Protein AF-A0A2M8Q1V2-F1 (afdb_monomer)

Foldseek 3Di:
DKAKEKEWEADPVGIDIDIDIDDPVPDDDHPPPADKDWDWDDQPNGIYIYIYHPVDDPVRSVVVVVVCVVVVVPVD

Sequence (76 aa):
MEYAWLVFYQMPEGIHYTHGWGQLSELPRIPNGTIPEYFEIQWHHINIQCIYDTQITKENALFLAQAICEDGIFDN

Mean predicted aligned error: 4.64 Å

pLDDT: mean 86.13, std 10.2, range [57.12, 96.69]

Nearest PDB structures (foldseek):
  8zps-assembly1_A  TM=5.260E-01  e=1.199E+00  Homo sapiens
  8jir-assembly1_A  TM=5.919E-01  e=2.415E+00  Homo sapiens
  6zga-assembly1_G  TM=4.076E-01  e=1.872E+00  Saccharomyces cerevisiae
  9epp-assembly1_A  TM=5.395E-01  e=3.115E+00  Homo sapiens
  7v4j-assembly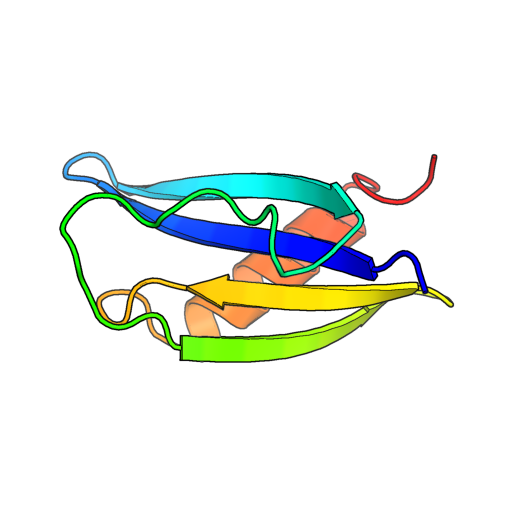1_A  TM=3.263E-01  e=5.523E+00  Camellia sinensis

Radius of gyration: 11.74 Å; Cα contacts (8 Å, |Δi|>4): 114; chains: 1; bounding box: 33×26×27 Å

Secondary structure (DSSP, 8-state):
--EEEEEEEEETTEEEEEEEEE-GGGPPPPTT----EEEEEEETTEEEEEEE-TTS-HHHHHHHHHHHHHTTTT--

Solvent-accessible surface area 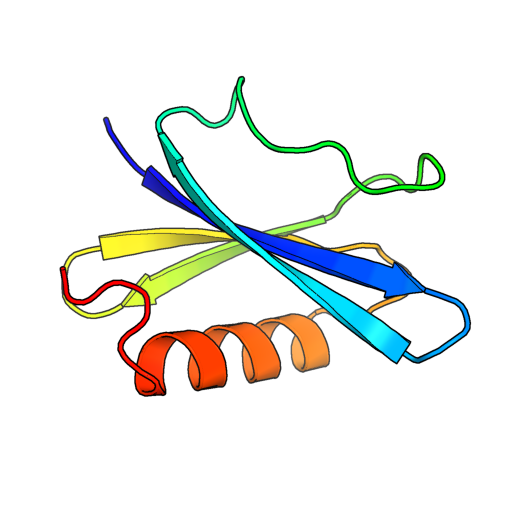(backbone atoms only — not comparable to full-atom values): 4739 Å² total; per-residue (Å²): 125,80,32,39,38,37,41,37,36,78,50,100,92,43,81,46,73,52,73,54,75,40,57,79,92,70,58,84,76,65,82,88,75,60,74,66,47,73,52,76,49,76,53,98,92,42,56,31,44,38,35,32,32,68,92,50,53,70,67,58,54,49,52,52,52,50,52,48,53,75,71,47,76,77,74,121

Structure (mmCIF, N/CA/C/O backbone):
data_AF-A0A2M8Q1V2-F1
#
_entry.id   AF-A0A2M8Q1V2-F1
#
loop_
_atom_site.group_PDB
_atom_site.id
_atom_site.type_symbol
_atom_site.label_atom_id
_atom_site.label_alt_id
_atom_site.label_comp_id
_atom_site.label_asym_id
_atom_site.label_entity_id
_atom_site.label_seq_id
_atom_site.pdbx_PDB_ins_code
_atom_site.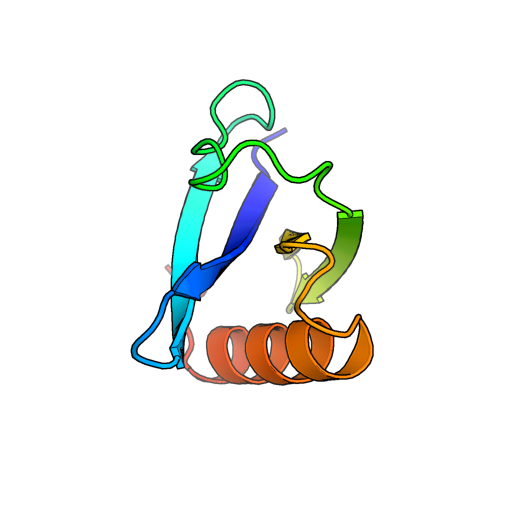Cartn_x
_atom_site.Cartn_y
_atom_site.Cartn_z
_atom_site.occupancy
_atom_site.B_iso_or_equiv
_atom_site.auth_seq_id
_atom_site.auth_comp_id
_atom_site.auth_asym_id
_atom_site.auth_atom_id
_atom_site.pdbx_PDB_model_num
ATOM 1 N N . MET A 1 1 ? 13.667 10.531 -9.320 1.00 57.12 1 MET A N 1
ATOM 2 C CA . MET A 1 1 ? 13.615 9.078 -9.077 1.00 57.12 1 MET A CA 1
ATOM 3 C C . MET A 1 1 ? 12.166 8.686 -9.222 1.00 57.12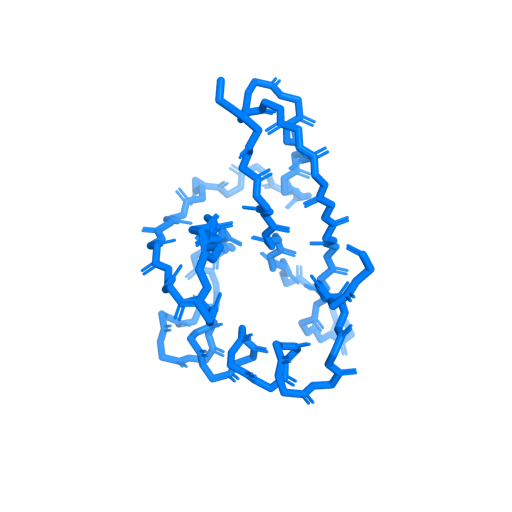 1 MET A C 1
ATOM 5 O O . MET A 1 1 ? 11.339 9.304 -8.564 1.00 57.12 1 MET A O 1
ATOM 9 N N . GLU A 1 2 ? 11.869 7.797 -10.161 1.00 67.12 2 GLU A N 1
ATOM 10 C CA . GLU A 1 2 ? 10.532 7.225 -10.313 1.00 67.12 2 GLU A CA 1
ATOM 11 C C . GLU A 1 2 ? 10.368 6.152 -9.239 1.00 67.12 2 GLU A C 1
ATOM 13 O O . GLU A 1 2 ? 11.232 5.287 -9.099 1.00 67.12 2 GLU A O 1
ATOM 18 N N . TYR A 1 3 ? 9.308 6.261 -8.443 1.00 78.44 3 TYR A N 1
ATOM 19 C CA . TYR A 1 3 ? 8.943 5.249 -7.461 1.00 78.44 3 TYR A CA 1
ATOM 20 C C . TYR A 1 3 ? 7.663 4.566 -7.929 1.00 78.44 3 TYR A C 1
ATOM 22 O O . TYR A 1 3 ? 6.765 5.216 -8.476 1.00 78.44 3 TYR A O 1
ATOM 30 N N . ALA A 1 4 ? 7.586 3.260 -7.701 1.00 90.69 4 ALA A N 1
ATOM 31 C CA . ALA A 1 4 ? 6.313 2.566 -7.711 1.00 90.69 4 ALA A CA 1
ATOM 32 C C . ALA A 1 4 ? 5.576 2.900 -6.412 1.00 90.69 4 ALA A C 1
ATOM 34 O O . ALA A 1 4 ? 6.189 3.117 -5.362 1.00 90.69 4 ALA A O 1
ATOM 35 N N . TRP A 1 5 ? 4.254 2.946 -6.466 1.00 91.94 5 TRP A N 1
ATOM 36 C CA . TRP A 1 5 ? 3.448 3.198 -5.283 1.00 91.94 5 TRP A CA 1
ATOM 37 C C . TRP A 1 5 ? 2.178 2.356 -5.275 1.00 91.94 5 TRP A C 1
ATOM 39 O O . TRP A 1 5 ? 1.611 2.020 -6.317 1.00 91.94 5 TRP A O 1
ATOM 49 N N . LEU A 1 6 ? 1.736 2.035 -4.061 1.00 92.88 6 LEU A N 1
ATOM 50 C CA . LEU A 1 6 ? 0.489 1.348 -3.751 1.00 92.88 6 LEU A CA 1
ATOM 51 C C . LEU A 1 6 ? -0.271 2.168 -2.719 1.00 92.88 6 LEU A C 1
ATOM 53 O O . LEU A 1 6 ? 0.294 2.546 -1.696 1.00 92.88 6 LEU A O 1
ATOM 57 N N . VAL A 1 7 ? -1.550 2.422 -2.969 1.00 92.06 7 VAL A N 1
ATOM 58 C CA . VAL A 1 7 ? -2.431 3.120 -2.031 1.00 92.06 7 VAL A CA 1
ATOM 59 C C . VAL A 1 7 ? -3.598 2.214 -1.683 1.00 92.06 7 VAL A C 1
ATOM 61 O O . VAL A 1 7 ? -4.338 1.816 -2.576 1.00 92.06 7 VAL A O 1
ATOM 64 N N . PHE A 1 8 ? -3.779 1.933 -0.397 1.00 92.38 8 PHE A N 1
ATOM 65 C CA . PHE A 1 8 ? -4.869 1.141 0.164 1.00 92.38 8 PHE A CA 1
ATOM 66 C C . PHE A 1 8 ? -5.837 2.038 0.929 1.00 92.38 8 PHE A C 1
ATOM 68 O O . PHE A 1 8 ? -5.419 2.892 1.710 1.00 92.38 8 PHE A O 1
ATOM 75 N N . TYR A 1 9 ? -7.137 1.834 0.752 1.00 90.69 9 TYR A N 1
ATOM 76 C CA . TYR A 1 9 ? -8.148 2.621 1.449 1.00 90.69 9 TYR A CA 1
ATOM 77 C C . TYR A 1 9 ? -9.397 1.804 1.768 1.00 90.69 9 TYR A C 1
ATOM 79 O O . TYR A 1 9 ? -9.776 0.893 1.029 1.00 90.69 9 TYR A O 1
ATOM 87 N N . GLN A 1 10 ? -10.020 2.120 2.905 1.00 89.12 10 GLN A N 1
ATOM 88 C CA . GLN A 1 10 ? -11.206 1.427 3.393 1.00 89.12 10 GLN A CA 1
ATOM 89 C C . GLN A 1 10 ? -12.468 2.060 2.796 1.00 89.12 10 GLN A C 1
ATOM 91 O O . GLN A 1 10 ? -12.715 3.255 2.954 1.00 89.12 10 GLN A O 1
ATOM 96 N N . MET A 1 11 ? -13.291 1.235 2.158 1.00 88.06 11 MET A N 1
ATOM 97 C CA . MET A 1 11 ? -14.640 1.567 1.699 1.00 88.06 11 MET A CA 1
ATOM 98 C C . MET A 1 11 ? -15.671 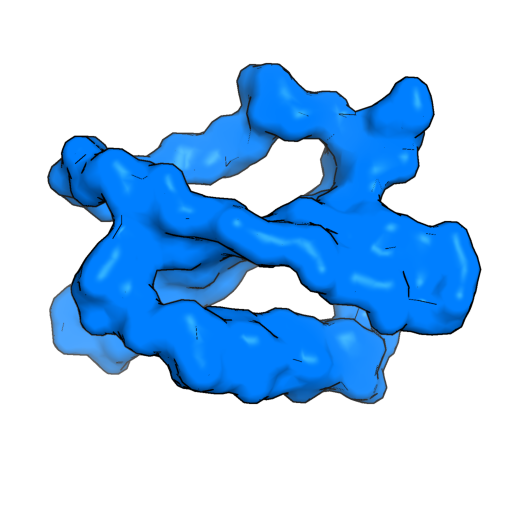0.720 2.470 1.00 88.06 11 MET A C 1
ATOM 100 O O . MET A 1 11 ? -15.294 -0.287 3.083 1.00 88.06 11 MET A O 1
ATOM 104 N N . PRO A 1 12 ? -16.967 1.090 2.479 1.00 88.94 12 PRO A N 1
ATOM 105 C CA . PRO A 1 12 ? -18.015 0.297 3.133 1.00 88.94 12 PRO A CA 1
ATOM 106 C C . PRO A 1 12 ? -18.066 -1.175 2.691 1.00 88.94 12 PRO A C 1
ATOM 108 O O . PRO A 1 12 ? -18.406 -2.050 3.482 1.00 88.94 12 PRO A O 1
ATOM 111 N N . GLU A 1 13 ? -17.718 -1.445 1.436 1.00 90.81 13 GLU A N 1
ATOM 112 C CA . GLU A 1 13 ? -17.698 -2.769 0.813 1.00 90.81 13 GLU A CA 1
ATOM 113 C C . GLU A 1 13 ? -16.413 -3.579 1.075 1.00 90.81 13 GLU A C 1
ATOM 115 O O . GLU A 1 13 ? -16.407 -4.788 0.840 1.00 90.81 13 GLU A O 1
ATOM 120 N N . GLY A 1 14 ? -15.338 -2.956 1.574 1.00 90.94 14 GLY A N 1
ATOM 121 C CA . GLY A 1 14 ? -14.059 -3.628 1.816 1.00 90.94 14 GLY A CA 1
ATOM 122 C C . GLY A 1 14 ? -12.829 -2.737 1.629 1.00 90.94 14 GLY A C 1
ATOM 123 O O . GLY A 1 14 ? -12.925 -1.513 1.564 1.00 90.94 14 GLY A O 1
ATOM 124 N N . ILE A 1 15 ? -11.652 -3.365 1.564 1.00 91.56 15 ILE A N 1
ATOM 125 C CA . ILE A 1 15 ? -10.386 -2.682 1.269 1.00 91.56 15 ILE A CA 1
ATOM 126 C C . ILE A 1 15 ? -10.214 -2.599 -0.246 1.00 91.56 15 ILE A C 1
ATOM 128 O O . ILE A 1 15 ? -10.287 -3.610 -0.942 1.00 91.56 15 ILE A O 1
ATOM 132 N N . HIS A 1 16 ? -9.943 -1.397 -0.741 1.00 91.94 16 HIS A N 1
ATOM 133 C CA . HIS A 1 16 ? -9.629 -1.130 -2.139 1.00 91.94 16 HIS A CA 1
ATOM 134 C C . HIS A 1 16 ? -8.187 -0.661 -2.271 1.00 91.94 16 HIS A C 1
ATOM 136 O O . HIS A 1 16 ? -7.592 -0.176 -1.304 1.00 91.94 16 HIS A O 1
ATOM 142 N N . TYR A 1 17 ? -7.632 -0.786 -3.476 1.00 92.06 17 TYR A N 1
ATOM 143 C CA . TYR A 1 17 ? -6.308 -0.264 -3.768 1.00 92.06 17 TYR A CA 1
ATOM 144 C C . TYR A 1 17 ? -6.218 0.383 -5.148 1.00 92.06 17 TYR A C 1
ATOM 146 O O . TYR A 1 17 ? -6.993 0.085 -6.056 1.00 92.06 17 TYR A O 1
ATOM 154 N N . THR A 1 18 ? -5.237 1.266 -5.290 1.00 91.06 18 THR A N 1
ATOM 155 C CA . THR A 1 18 ? -4.775 1.809 -6.568 1.00 91.06 18 THR A CA 1
ATOM 156 C C . THR A 1 18 ? -3.252 1.788 -6.596 1.00 91.06 18 THR A C 1
ATOM 158 O O . THR A 1 18 ? -2.603 1.862 -5.552 1.00 91.06 18 THR A O 1
ATOM 161 N N . HIS A 1 19 ? -2.676 1.683 -7.788 1.00 92.00 19 HIS A N 1
ATOM 162 C CA . HIS A 1 19 ? -1.237 1.555 -7.983 1.00 92.00 19 HIS A CA 1
ATOM 163 C C . HIS A 1 19 ? -0.759 2.436 -9.136 1.00 92.00 19 HIS A C 1
ATOM 165 O O . HIS A 1 19 ? -1.556 2.864 -9.974 1.00 92.00 19 HIS A O 1
ATOM 171 N N . GLY A 1 20 ? 0.543 2.690 -9.190 1.00 89.88 20 GLY A N 1
ATOM 172 C CA . GLY A 1 20 ? 1.132 3.413 -10.303 1.00 89.88 20 GLY A CA 1
ATOM 173 C C . GLY A 1 20 ? 2.622 3.660 -10.147 1.00 89.88 20 GLY A C 1
ATOM 174 O O . GLY A 1 20 ? 3.274 3.156 -9.232 1.00 89.88 20 GLY A O 1
ATOM 175 N N . TRP A 1 21 ? 3.131 4.458 -11.078 1.00 89.44 21 TRP A N 1
ATOM 176 C CA . TRP A 1 21 ? 4.513 4.909 -11.153 1.00 89.44 21 TRP A CA 1
ATOM 177 C C . TRP A 1 21 ? 4.525 6.434 -11.147 1.00 89.44 21 TRP A C 1
ATOM 179 O O . TRP A 1 21 ? 3.637 7.053 -11.733 1.00 89.44 21 TRP A O 1
ATOM 189 N N . GLY A 1 22 ? 5.505 7.053 -10.493 1.00 83.75 22 GLY A N 1
ATOM 190 C CA . GLY A 1 22 ? 5.688 8.502 -10.581 1.00 83.75 22 GLY A CA 1
ATOM 191 C C . GLY A 1 22 ? 6.259 9.133 -9.322 1.00 83.75 22 GLY A C 1
ATOM 192 O O . GLY A 1 22 ? 6.910 8.475 -8.505 1.00 83.75 22 GLY A O 1
ATOM 193 N N . GLN A 1 23 ? 6.048 10.443 -9.186 1.00 72.81 23 GLN A N 1
ATOM 194 C CA . GLN A 1 23 ? 6.478 11.182 -8.006 1.00 72.81 23 GLN A CA 1
ATOM 195 C C . GLN A 1 23 ? 5.435 11.098 -6.894 1.00 72.81 23 GLN A C 1
ATOM 197 O O . GLN A 1 23 ? 4.232 11.154 -7.124 1.00 72.81 23 GLN A O 1
ATOM 202 N N . LEU A 1 24 ? 5.909 11.067 -5.651 1.00 65.94 24 LEU A N 1
ATOM 203 C CA . LEU A 1 24 ? 5.052 11.013 -4.464 1.00 65.94 24 LEU A CA 1
ATOM 204 C C . LEU A 1 24 ? 4.138 12.236 -4.316 1.00 65.94 24 LEU A C 1
ATOM 206 O O . LEU A 1 24 ? 3.068 12.164 -3.725 1.00 65.94 24 LEU A O 1
ATOM 210 N N . SER A 1 25 ? 4.518 13.372 -4.894 1.00 70.50 25 SER A N 1
ATOM 211 C CA . SER A 1 25 ? 3.661 14.559 -4.955 1.00 70.50 25 SER A CA 1
ATOM 212 C C . SER A 1 25 ? 2.388 14.365 -5.789 1.00 70.50 25 SER A C 1
ATOM 214 O O . SER A 1 25 ? 1.483 15.189 -5.694 1.00 70.50 25 SER A O 1
ATOM 216 N N . GLU A 1 26 ? 2.316 13.305 -6.597 1.00 69.19 26 GLU A N 1
ATOM 217 C CA . GLU A 1 26 ? 1.204 12.999 -7.507 1.00 69.19 26 GLU A CA 1
ATOM 218 C C . GLU A 1 26 ? 0.326 11.846 -6.999 1.00 69.19 26 GLU A C 1
ATOM 220 O O . GLU A 1 26 ? -0.551 11.364 -7.715 1.00 69.19 26 GLU A O 1
ATOM 225 N N . LEU A 1 27 ? 0.543 11.404 -5.756 1.00 70.25 27 LEU A N 1
ATOM 226 C CA . LEU A 1 27 ? -0.207 10.297 -5.180 1.00 70.25 27 LEU A CA 1
ATOM 227 C C . LEU A 1 27 ? -1.705 10.615 -5.091 1.00 70.25 27 LEU A C 1
ATOM 229 O O . LEU A 1 27 ? -2.089 11.704 -4.639 1.00 70.25 27 LEU A O 1
ATOM 233 N N . PRO A 1 28 ? -2.571 9.654 -5.456 1.00 68.69 28 PRO A N 1
ATOM 234 C CA . PRO A 1 28 ? -4.000 9.812 -5.270 1.00 68.69 28 PRO A CA 1
ATOM 235 C C . PRO A 1 28 ? -4.307 9.978 -3.779 1.00 68.69 28 PRO A C 1
ATOM 237 O O . PRO A 1 28 ? -3.767 9.281 -2.919 1.00 68.69 28 PRO A O 1
ATOM 240 N N . ARG A 1 29 ? -5.181 10.937 -3.461 1.00 71.44 29 ARG A N 1
ATOM 241 C CA . ARG A 1 29 ? -5.611 11.175 -2.080 1.00 71.44 29 ARG A CA 1
ATOM 242 C C . ARG A 1 29 ? -6.483 10.015 -1.611 1.00 71.44 29 ARG A C 1
ATOM 244 O O . ARG A 1 29 ? -7.411 9.632 -2.319 1.00 71.44 29 ARG A O 1
ATOM 251 N N . ILE A 1 30 ? -6.228 9.522 -0.400 1.00 74.75 30 ILE A N 1
ATOM 252 C CA . ILE A 1 30 ? -7.119 8.568 0.264 1.00 74.75 30 ILE A CA 1
ATOM 253 C C . ILE A 1 30 ? -8.485 9.245 0.488 1.00 74.75 30 ILE A C 1
ATOM 255 O O . ILE A 1 30 ? -8.530 10.351 1.048 1.00 74.75 30 ILE A O 1
ATOM 259 N N . PRO A 1 31 ? -9.598 8.636 0.035 1.00 68.75 31 PRO A N 1
ATOM 260 C CA . PRO A 1 31 ? -10.938 9.134 0.328 1.00 68.75 31 PRO A CA 1
ATOM 261 C C . PRO A 1 31 ? -11.153 9.242 1.846 1.00 68.75 31 PRO A C 1
ATOM 263 O O . PRO A 1 31 ? -10.672 8.405 2.593 1.00 68.75 31 PRO A O 1
ATOM 266 N N . ASN A 1 32 ? -11.907 10.246 2.303 1.00 67.69 32 ASN A N 1
ATOM 267 C CA . ASN A 1 32 ? -12.293 10.476 3.712 1.00 67.69 32 ASN A CA 1
ATOM 268 C C . ASN A 1 32 ? -11.281 11.152 4.655 1.00 67.69 32 ASN A C 1
ATOM 270 O O . ASN A 1 32 ? -11.593 11.329 5.831 1.00 67.69 32 ASN A O 1
ATOM 274 N N . GLY A 1 33 ? -10.145 11.659 4.165 1.00 59.41 33 GLY A N 1
ATOM 275 C CA . GLY A 1 33 ? -9.320 12.603 4.941 1.00 59.41 33 GLY A CA 1
ATOM 276 C C . GLY A 1 33 ? -8.646 12.011 6.185 1.00 59.41 33 GLY A C 1
ATOM 277 O O . GLY A 1 33 ? -8.187 12.762 7.047 1.00 59.41 33 GLY A O 1
ATOM 278 N N . THR A 1 34 ? -8.571 10.685 6.279 1.00 68.00 34 THR A N 1
ATOM 279 C CA . THR A 1 34 ? -7.755 9.971 7.260 1.00 68.00 34 THR A CA 1
ATOM 280 C C . THR A 1 34 ? -6.284 10.314 7.036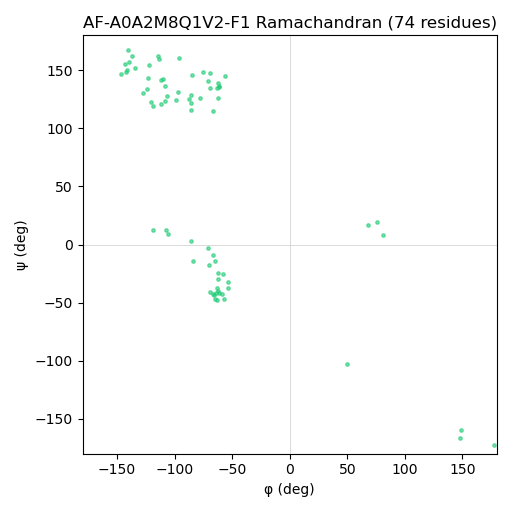 1.00 68.00 34 THR A C 1
ATOM 282 O O . THR A 1 34 ? -5.838 10.428 5.894 1.00 68.00 34 THR A O 1
ATOM 285 N N . ILE A 1 35 ? -5.521 10.517 8.116 1.00 68.38 35 ILE A N 1
ATOM 286 C CA . ILE A 1 35 ? -4.068 10.715 8.018 1.00 68.38 35 ILE A CA 1
ATOM 287 C C . ILE A 1 35 ? -3.485 9.386 7.517 1.00 68.38 35 ILE A C 1
ATOM 289 O O . ILE A 1 35 ? -3.617 8.394 8.236 1.00 68.38 35 ILE A O 1
ATOM 293 N N . PRO A 1 36 ? -2.900 9.332 6.307 1.00 81.88 36 PRO A N 1
ATOM 294 C CA . PRO A 1 36 ? -2.333 8.100 5.788 1.00 81.88 36 PRO A CA 1
ATOM 295 C C . PRO A 1 36 ? -1.059 7.749 6.551 1.00 81.88 36 PRO A C 1
ATOM 297 O O . PRO A 1 36 ? -0.231 8.620 6.834 1.00 81.88 36 PRO A O 1
ATOM 300 N N . GLU A 1 37 ? -0.871 6.465 6.822 1.00 90.19 37 GLU A N 1
ATOM 301 C CA . GLU A 1 37 ? 0.443 5.930 7.159 1.00 90.19 37 GLU A CA 1
ATOM 302 C C . GLU A 1 37 ? 1.094 5.346 5.906 1.00 90.19 37 GLU A C 1
ATOM 304 O O . GLU A 1 37 ? 0.431 5.062 4.905 1.00 90.19 37 GLU A O 1
ATOM 309 N N . TYR A 1 38 ? 2.415 5.189 5.944 1.00 91.38 38 TYR A N 1
ATOM 310 C CA . TYR A 1 38 ? 3.143 4.561 4.854 1.00 91.38 38 TYR A CA 1
ATOM 311 C C . TYR A 1 38 ? 4.301 3.700 5.354 1.00 91.38 38 TYR A C 1
ATOM 313 O O . TYR A 1 38 ? 4.850 3.907 6.438 1.00 91.38 38 TYR A O 1
ATOM 321 N N . PHE A 1 39 ? 4.676 2.730 4.530 1.00 93.88 39 PHE A N 1
ATOM 322 C CA . PHE A 1 39 ? 5.916 1.970 4.627 1.00 93.88 39 PHE A CA 1
ATOM 323 C C . PHE A 1 39 ? 6.470 1.738 3.222 1.00 93.88 39 PHE A C 1
ATOM 325 O O . PHE A 1 39 ? 5.790 1.961 2.224 1.00 93.88 39 PHE A O 1
ATOM 332 N N . GLU A 1 40 ? 7.713 1.288 3.147 1.00 93.31 40 GLU A N 1
ATOM 333 C CA . GLU A 1 40 ? 8.344 0.912 1.887 1.00 93.31 40 GLU A CA 1
ATOM 334 C C . GLU A 1 40 ? 8.573 -0.595 1.868 1.00 93.31 40 GLU A C 1
ATOM 336 O O . GLU A 1 40 ? 8.938 -1.193 2.887 1.00 93.31 40 GLU A O 1
ATOM 341 N N . ILE A 1 41 ? 8.362 -1.199 0.703 1.00 93.69 41 ILE A N 1
ATOM 342 C CA . ILE A 1 41 ? 8.805 -2.560 0.403 1.00 93.69 41 ILE A CA 1
ATOM 343 C C . ILE A 1 41 ? 9.717 -2.533 -0.813 1.00 93.69 41 ILE A C 1
ATOM 345 O O . ILE A 1 41 ? 9.633 -1.642 -1.660 1.00 93.69 41 ILE A O 1
ATOM 349 N N . GLN A 1 42 ? 10.584 -3.534 -0.899 1.00 91.88 42 GLN A N 1
ATOM 350 C CA . GLN A 1 42 ? 11.398 -3.768 -2.077 1.00 91.88 42 GLN A CA 1
ATOM 351 C C . GLN A 1 42 ? 10.874 -5.009 -2.794 1.00 91.88 42 GLN A C 1
ATOM 353 O O . GLN A 1 42 ? 10.798 -6.082 -2.195 1.00 91.88 42 GLN A O 1
ATOM 358 N N . TRP A 1 43 ? 10.529 -4.856 -4.070 1.00 91.06 43 TRP A N 1
ATOM 359 C CA . TRP A 1 43 ? 10.156 -5.958 -4.952 1.00 91.06 43 TRP A CA 1
ATOM 360 C C . TRP A 1 43 ? 11.146 -6.024 -6.109 1.00 91.06 43 TRP A C 1
ATOM 362 O O . TRP A 1 43 ? 11.311 -5.050 -6.843 1.00 91.06 43 TRP A O 1
ATOM 372 N N . HIS A 1 44 ? 11.858 -7.144 -6.245 1.00 88.50 44 HIS A N 1
ATOM 373 C CA . HIS A 1 44 ? 13.016 -7.272 -7.136 1.00 88.50 44 HIS A CA 1
ATOM 374 C C . HIS A 1 44 ? 14.033 -6.127 -6.953 1.00 88.50 44 HIS A 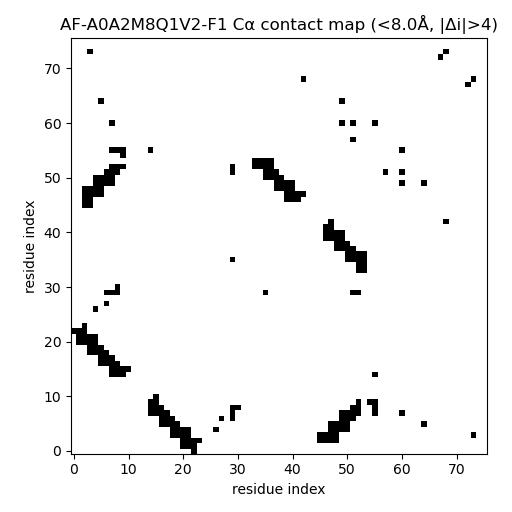C 1
ATOM 376 O O . HIS A 1 44 ? 14.803 -6.121 -5.992 1.00 88.50 44 HIS A O 1
ATOM 382 N N . HIS A 1 45 ? 14.035 -5.155 -7.866 1.00 86.88 45 HIS A N 1
ATOM 383 C CA . HIS A 1 45 ? 14.908 -3.977 -7.852 1.00 86.88 45 HIS A CA 1
ATOM 384 C C . HIS A 1 45 ? 14.123 -2.658 -7.763 1.00 86.88 45 HIS A C 1
ATOM 386 O O . HIS A 1 45 ? 14.691 -1.587 -7.967 1.00 86.88 45 HIS A O 1
ATOM 392 N N . ILE A 1 46 ? 12.826 -2.737 -7.457 1.00 88.06 46 ILE A N 1
ATOM 393 C CA . ILE A 1 46 ? 11.895 -1.614 -7.400 1.00 88.06 46 ILE A CA 1
ATOM 394 C C . ILE A 1 46 ? 11.586 -1.313 -5.931 1.00 88.06 46 ILE A C 1
ATOM 396 O O . ILE A 1 46 ? 11.191 -2.198 -5.169 1.00 88.06 46 ILE A O 1
ATOM 400 N N . ASN A 1 47 ? 11.751 -0.050 -5.538 1.00 90.50 47 ASN A N 1
ATOM 401 C CA . ASN A 1 47 ? 11.255 0.447 -4.258 1.00 90.50 47 ASN A CA 1
ATOM 402 C C . ASN A 1 47 ? 9.799 0.876 -4.442 1.00 90.50 47 ASN A C 1
ATOM 404 O O . ASN A 1 47 ? 9.509 1.740 -5.276 1.00 90.50 47 ASN A O 1
ATOM 408 N N . ILE A 1 48 ? 8.905 0.270 -3.665 1.00 91.88 48 ILE A N 1
ATOM 409 C CA . ILE A 1 48 ? 7.471 0.528 -3.715 1.00 91.88 48 ILE A CA 1
ATOM 410 C C . ILE A 1 48 ? 7.067 1.226 -2.423 1.00 91.88 48 ILE A C 1
ATOM 412 O O . ILE A 1 48 ? 7.232 0.677 -1.330 1.00 91.88 48 ILE A O 1
ATOM 416 N N . GLN A 1 49 ? 6.508 2.427 -2.545 1.00 91.75 49 GLN A N 1
ATOM 417 C CA . GLN A 1 49 ? 5.917 3.118 -1.409 1.00 91.75 49 GLN A CA 1
ATOM 418 C C . GLN A 1 49 ? 4.465 2.680 -1.220 1.00 91.75 49 GLN A C 1
ATOM 420 O O . GLN A 1 49 ? 3.606 2.934 -2.064 1.00 91.75 49 GLN A O 1
ATOM 425 N N . CYS A 1 50 ? 4.188 2.032 -0.095 1.00 92.69 50 CYS A N 1
ATOM 426 C CA . CYS A 1 50 ? 2.864 1.563 0.285 1.00 92.69 50 CYS A CA 1
ATOM 427 C C . CYS A 1 50 ? 2.232 2.546 1.264 1.00 92.69 50 CYS A C 1
ATOM 429 O O . CYS A 1 50 ? 2.794 2.834 2.317 1.00 92.69 50 CYS A O 1
ATOM 431 N N . ILE A 1 51 ? 1.048 3.037 0.931 1.00 91.50 51 ILE A N 1
ATOM 432 C CA . ILE A 1 51 ? 0.319 4.066 1.667 1.00 91.50 51 ILE A CA 1
ATOM 433 C C . ILE A 1 51 ? -1.038 3.489 2.007 1.00 91.50 51 ILE A C 1
ATOM 435 O O . ILE A 1 51 ? -1.675 2.884 1.150 1.00 91.50 51 ILE A O 1
ATOM 439 N N . TYR A 1 52 ? -1.488 3.641 3.242 1.00 91.75 52 TYR A N 1
ATOM 440 C CA . TYR A 1 52 ? -2.725 3.015 3.681 1.00 91.75 52 TYR A CA 1
ATOM 441 C C . TYR A 1 52 ? -3.519 3.911 4.625 1.00 91.75 52 TYR A C 1
ATOM 443 O O . TYR A 1 52 ? -2.969 4.711 5.385 1.00 91.75 52 TYR A O 1
ATOM 451 N N . ASP A 1 53 ? -4.841 3.769 4.553 1.00 90.12 53 ASP A N 1
ATOM 452 C CA 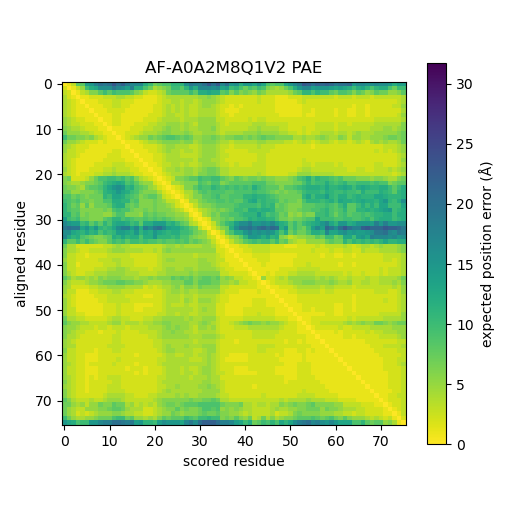. ASP A 1 53 ? -5.768 4.322 5.536 1.00 90.12 53 ASP A CA 1
ATOM 453 C C . ASP A 1 53 ? -5.512 3.668 6.904 1.00 90.12 53 ASP A C 1
ATOM 455 O O . ASP A 1 53 ? -5.388 2.449 6.985 1.00 90.12 53 ASP A O 1
ATOM 459 N N . THR A 1 54 ? -5.466 4.452 7.984 1.00 85.44 54 THR A N 1
ATOM 460 C CA . THR A 1 54 ? -5.230 3.958 9.356 1.00 85.44 54 THR A CA 1
ATOM 461 C C . THR A 1 54 ? -6.352 3.074 9.910 1.00 85.44 54 THR A C 1
ATOM 463 O O . THR A 1 54 ? -6.179 2.434 10.945 1.00 85.44 54 THR A O 1
ATOM 466 N N . GLN A 1 55 ? -7.486 2.977 9.212 1.00 89.12 55 GLN A N 1
ATOM 467 C CA . GLN A 1 55 ? -8.498 1.941 9.445 1.00 89.12 55 GLN A CA 1
ATOM 468 C C . GLN A 1 55 ? -8.030 0.539 9.012 1.00 89.12 55 GLN A C 1
ATOM 470 O O . GLN A 1 55 ? -8.598 -0.462 9.447 1.00 89.12 55 GLN A O 1
ATOM 475 N N . ILE A 1 56 ? -6.989 0.457 8.181 1.00 90.94 56 ILE A N 1
ATOM 476 C CA . ILE A 1 56 ? -6.321 -0.775 7.763 1.00 90.94 56 ILE A CA 1
ATOM 477 C C . ILE A 1 56 ? -5.090 -0.965 8.652 1.00 90.94 56 ILE A C 1
ATOM 479 O O . ILE A 1 56 ? -4.279 -0.056 8.827 1.00 90.94 56 ILE A O 1
ATOM 483 N N . THR A 1 57 ? -4.915 -2.160 9.214 1.00 92.94 57 THR A N 1
ATOM 484 C CA . THR A 1 57 ? -3.701 -2.457 9.982 1.00 92.94 57 THR A CA 1
ATOM 485 C C . THR A 1 57 ? -2.489 -2.524 9.055 1.00 92.94 57 THR A C 1
ATOM 487 O O . THR A 1 57 ? -2.582 -2.992 7.919 1.00 92.94 57 THR A O 1
ATOM 490 N N . LYS A 1 58 ? -1.314 -2.133 9.561 1.00 93.94 58 LYS A N 1
ATOM 491 C CA . LYS A 1 58 ? -0.053 -2.259 8.815 1.00 93.94 58 LYS A CA 1
ATOM 492 C C . LYS A 1 58 ? 0.197 -3.687 8.318 1.00 93.94 58 LYS A C 1
ATOM 494 O O . LYS A 1 58 ? 0.704 -3.869 7.219 1.00 93.94 58 LYS A O 1
ATOM 499 N N . GLU A 1 59 ? -0.159 -4.692 9.115 1.00 96.12 59 GLU A N 1
ATOM 500 C CA . GLU A 1 59 ? 0.012 -6.107 8.768 1.00 96.12 59 GLU A CA 1
ATOM 501 C C . GLU A 1 59 ? -0.885 -6.517 7.589 1.00 96.12 59 GLU A C 1
ATOM 503 O O . GLU A 1 59 ? -0.403 -7.144 6.648 1.00 96.12 59 GLU A O 1
ATOM 508 N N . ASN A 1 60 ? -2.145 -6.065 7.567 1.00 95.19 60 ASN A N 1
ATOM 509 C CA . ASN A 1 60 ? -3.043 -6.283 6.430 1.00 95.19 60 ASN A CA 1
ATOM 510 C C . ASN A 1 60 ? -2.554 -5.546 5.177 1.00 95.19 60 ASN A C 1
ATOM 512 O O . ASN A 1 60 ? -2.553 -6.118 4.091 1.00 95.19 60 ASN A O 1
ATOM 516 N N . ALA A 1 61 ? -2.120 -4.290 5.319 1.00 94.94 61 ALA A N 1
ATOM 517 C CA . ALA A 1 61 ? -1.580 -3.516 4.204 1.00 94.94 61 ALA A CA 1
ATOM 518 C C . ALA A 1 61 ? -0.307 -4.161 3.627 1.00 94.94 61 ALA A C 1
ATOM 520 O O . ALA A 1 61 ? -0.149 -4.221 2.411 1.00 94.94 61 ALA A O 1
ATOM 521 N N . LEU A 1 62 ? 0.576 -4.690 4.483 1.00 96.38 62 LEU A N 1
ATOM 522 C CA . LEU A 1 62 ? 1.777 -5.415 4.065 1.00 96.38 62 LEU A CA 1
ATOM 523 C C . LEU A 1 62 ? 1.430 -6.708 3.325 1.00 96.38 62 LEU A C 1
ATOM 525 O O . LEU A 1 62 ? 1.979 -6.952 2.254 1.00 96.38 62 LEU A O 1
ATOM 529 N N . PHE A 1 63 ? 0.503 -7.501 3.867 1.00 96.69 63 PHE A N 1
ATOM 530 C CA . PHE A 1 63 ? 0.033 -8.725 3.222 1.00 96.69 63 PHE A CA 1
ATOM 531 C C . PHE A 1 63 ? -0.537 -8.445 1.823 1.00 96.69 63 PHE A C 1
ATOM 533 O O . PHE A 1 63 ? -0.156 -9.100 0.855 1.00 96.69 63 PHE A O 1
ATOM 540 N N . LEU A 1 64 ? -1.397 -7.428 1.694 1.00 96.25 64 LEU A N 1
ATOM 541 C CA . LEU A 1 64 ? -1.971 -7.035 0.404 1.00 96.25 64 LEU A CA 1
ATOM 542 C C . LEU A 1 64 ? -0.903 -6.529 -0.571 1.00 96.25 64 LEU A C 1
ATOM 544 O O . LEU A 1 64 ? -0.938 -6.879 -1.747 1.00 96.25 64 LEU A O 1
ATOM 548 N N . ALA A 1 65 ? 0.052 -5.726 -0.095 1.00 95.69 65 ALA A N 1
ATOM 549 C CA . ALA A 1 65 ? 1.134 -5.223 -0.932 1.00 95.69 65 ALA A CA 1
ATOM 550 C C . ALA A 1 65 ? 2.000 -6.354 -1.496 1.00 95.69 65 ALA A C 1
ATOM 552 O O . ALA A 1 65 ? 2.329 -6.323 -2.678 1.00 95.69 65 ALA A O 1
ATOM 553 N N . GLN A 1 66 ? 2.321 -7.365 -0.684 1.00 95.06 66 GLN A N 1
ATOM 554 C CA . GLN A 1 66 ? 3.068 -8.541 -1.134 1.00 95.06 66 GLN A CA 1
ATOM 555 C C . GLN A 1 66 ? 2.294 -9.332 -2.192 1.00 95.06 66 GLN A C 1
ATOM 557 O O . GLN A 1 66 ? 2.849 -9.598 -3.253 1.00 95.06 66 GLN A O 1
ATOM 562 N N . ALA A 1 67 ? 1.008 -9.611 -1.955 1.00 95.69 67 ALA A N 1
ATOM 563 C CA . ALA A 1 67 ? 0.167 -10.325 -2.916 1.00 95.69 67 ALA A CA 1
ATOM 564 C C . ALA A 1 67 ? 0.068 -9.594 -4.270 1.00 95.69 67 ALA A C 1
ATOM 566 O O . ALA A 1 67 ? 0.210 -10.206 -5.321 1.00 95.69 67 ALA A O 1
ATOM 567 N N . ILE A 1 68 ? -0.097 -8.266 -4.255 1.00 94.81 68 ILE A N 1
ATOM 568 C CA . ILE A 1 68 ? -0.140 -7.446 -5.479 1.00 94.81 68 ILE A CA 1
ATOM 569 C C . ILE A 1 68 ? 1.186 -7.493 -6.248 1.00 94.81 68 ILE A C 1
ATOM 571 O O . ILE A 1 68 ? 1.194 -7.478 -7.479 1.00 94.81 68 ILE A O 1
ATOM 575 N N . CYS A 1 69 ? 2.313 -7.525 -5.536 1.00 92.81 69 CYS A N 1
ATOM 576 C CA . CYS A 1 69 ? 3.617 -7.650 -6.177 1.00 92.81 69 CYS A CA 1
ATOM 577 C C . CYS A 1 69 ? 3.810 -9.043 -6.791 1.00 92.81 69 CYS A C 1
ATOM 579 O O . CYS A 1 69 ? 4.298 -9.143 -7.912 1.00 92.81 69 CYS A O 1
ATOM 581 N N . GLU A 1 70 ? 3.377 -10.096 -6.094 1.00 93.81 70 GLU 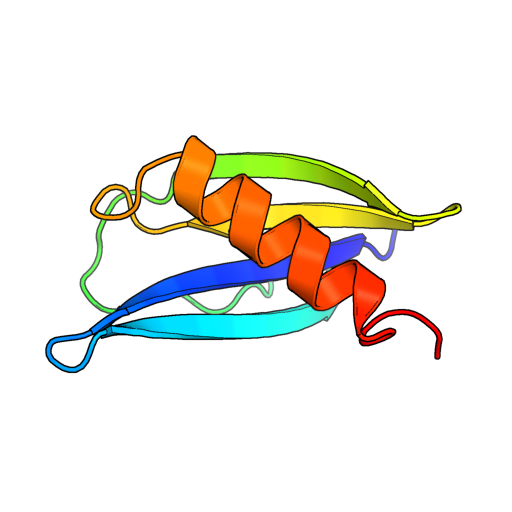A N 1
ATOM 582 C CA . GLU A 1 70 ? 3.400 -11.477 -6.594 1.00 93.81 70 GLU A CA 1
ATOM 583 C C . GLU A 1 70 ? 2.522 -11.675 -7.841 1.00 93.81 70 GLU A C 1
ATOM 585 O O . GLU A 1 70 ? 2.876 -12.471 -8.709 1.00 93.81 70 GLU A O 1
ATOM 590 N N . ASP A 1 71 ? 1.439 -10.904 -7.979 1.00 92.19 71 ASP A N 1
ATOM 591 C CA . ASP A 1 71 ? 0.588 -10.869 -9.178 1.00 92.19 71 ASP A CA 1
ATOM 592 C C . ASP A 1 71 ? 1.258 -10.182 -10.393 1.00 92.19 71 ASP A C 1
ATOM 594 O O . ASP A 1 71 ? 0.676 -10.131 -11.480 1.00 92.19 71 ASP A O 1
ATOM 598 N N . GLY A 1 72 ? 2.478 -9.650 -10.240 1.00 88.38 72 GLY A N 1
ATOM 599 C CA . GLY A 1 72 ? 3.276 -9.085 -11.333 1.00 88.38 72 GLY A CA 1
ATOM 600 C C . GLY A 1 72 ? 2.821 -7.700 -11.805 1.00 88.38 72 GLY A C 1
ATOM 601 O O . GLY A 1 72 ? 3.170 -7.266 -12.903 1.00 88.38 72 GLY A O 1
ATOM 602 N N . ILE A 1 73 ? 2.055 -6.965 -10.988 1.00 87.25 73 ILE A N 1
ATOM 603 C CA . ILE A 1 73 ? 1.534 -5.627 -11.340 1.00 87.25 73 ILE A CA 1
ATOM 604 C C . ILE A 1 73 ? 2.647 -4.615 -11.685 1.00 87.25 73 ILE A C 1
ATOM 606 O O . ILE A 1 73 ? 2.410 -3.671 -12.445 1.00 87.25 73 ILE A O 1
ATOM 610 N N . PHE A 1 74 ? 3.857 -4.816 -11.158 1.00 84.50 74 PHE A N 1
ATOM 611 C CA . PHE A 1 74 ? 5.017 -3.945 -11.373 1.00 84.50 74 PHE A CA 1
ATOM 612 C C . PHE A 1 74 ? 6.095 -4.541 -12.294 1.00 84.50 74 PHE A C 1
ATOM 614 O O . PHE A 1 74 ? 7.180 -3.975 -12.374 1.00 84.50 74 PHE A O 1
ATOM 621 N N . ASP A 1 75 ? 5.811 -5.636 -13.006 1.00 83.31 75 ASP A N 1
ATOM 622 C CA . ASP A 1 75 ? 6.796 -6.334 -13.853 1.00 83.31 75 ASP A CA 1
ATOM 623 C C . ASP A 1 75 ? 6.928 -5.756 -15.282 1.00 83.31 75 ASP A C 1
ATOM 625 O O . ASP A 1 75 ? 7.661 -6.308 -16.105 1.00 83.31 75 ASP A O 1
ATOM 629 N N . ASN A 1 76 ? 6.209 -4.669 -15.595 1.00 64.50 76 ASN A N 1
ATOM 630 C CA . ASN A 1 76 ? 6.253 -3.991 -16.903 1.00 64.50 76 ASN A CA 1
ATOM 631 C C . ASN A 1 76 ? 7.546 -3.203 -17.149 1.00 64.50 76 ASN A C 1
ATOM 633 O O . ASN A 1 76 ? 8.027 -2.532 -16.209 1.00 64.50 76 ASN A O 1
#